Protein AF-M2Y3N2-F1 (afdb_monomer)

pLDDT: mean 80.36, std 17.69, range [36.0, 97.25]

Nearest PDB structures (foldseek):
  6n7x-assembly1_Q  TM=4.334E-01  e=1.324E+00  Saccharomyces cerevisiae S288C
  6mjp-assembly1_G  TM=3.591E-01  e=9.523E-01  Vibrio cholerae
  8h1r-assembly1_A  TM=5.572E-01  e=5.825E+00  Pseudomonas aeruginosa PAO1
  9fmd-assembly1_d  TM=4.903E-01  e=2.854E+00  Homo sapiens
  5zwn-assembly1_d  TM=2.075E-01  e=6.139E-01  Saccharomyces cerevisiae S288C

Mean predicted aligned error: 8.4 Å

Secondary structure (DSSP, 8-state):
-BPPPHHHHHTT--TTPEEEEE-SS---EEEEEEEEEEETTTEEEEEEEEEEETTS-EEEES-EEEETT--SPPEE-SSSSEEEEEEB----TT-TT--TT-

Structure (mmCIF, N/CA/C/O backbone):
data_AF-M2Y3N2-F1
#
_entry.id   AF-M2Y3N2-F1
#
loop_
_atom_site.group_PDB
_atom_site.id
_atom_site.type_symbol
_atom_site.label_atom_id
_atom_site.label_alt_id
_atom_site.label_comp_id
_atom_site.label_asym_id
_atom_site.label_entity_id
_atom_site.label_seq_id
_atom_site.pdbx_PDB_ins_code
_atom_site.Cartn_x
_atom_site.Cartn_y
_atom_site.Cartn_z
_atom_site.occupancy
_atom_site.B_iso_or_equiv
_atom_site.auth_seq_id
_atom_site.auth_comp_id
_atom_site.auth_asym_id
_atom_site.auth_atom_id
_atom_site.pdbx_PDB_model_num
ATOM 1 N N . MET A 1 1 ? 8.159 -5.213 7.526 1.00 56.81 1 MET A N 1
ATOM 2 C CA . MET A 1 1 ? 8.940 -5.200 6.271 1.00 56.81 1 MET A CA 1
ATOM 3 C C . MET A 1 1 ? 8.861 -6.596 5.670 1.00 56.81 1 MET A C 1
ATOM 5 O O . MET A 1 1 ? 8.898 -7.540 6.450 1.00 56.81 1 MET A O 1
ATOM 9 N N . TRP A 1 2 ? 8.630 -6.736 4.362 1.00 62.09 2 TRP A N 1
ATOM 10 C CA . TRP A 1 2 ? 8.398 -8.036 3.714 1.00 62.09 2 TRP A CA 1
ATOM 11 C C . TRP A 1 2 ? 9.605 -8.440 2.856 1.00 62.09 2 TRP A C 1
ATOM 13 O O . TRP A 1 2 ? 10.153 -7.602 2.151 1.00 62.09 2 TRP A O 1
ATOM 23 N N . GLU A 1 3 ? 10.031 -9.698 2.934 1.00 64.62 3 GLU A N 1
ATOM 24 C CA . GLU A 1 3 ? 11.189 -10.222 2.205 1.00 64.62 3 GLU A CA 1
ATOM 25 C C . GLU A 1 3 ? 10.769 -10.902 0.896 1.00 64.62 3 GLU A C 1
ATOM 27 O O . GLU A 1 3 ? 9.835 -11.707 0.873 1.00 64.62 3 GLU A O 1
ATOM 32 N N . VAL A 1 4 ? 11.449 -10.559 -0.200 1.00 61.34 4 VAL A N 1
ATOM 33 C CA . VAL A 1 4 ? 11.145 -11.091 -1.534 1.00 61.34 4 VAL A CA 1
ATOM 34 C C . VAL A 1 4 ? 11.659 -12.525 -1.640 1.00 61.34 4 VAL A C 1
ATOM 36 O O . VAL A 1 4 ? 12.851 -12.763 -1.482 1.00 61.34 4 VAL A O 1
ATOM 39 N N . THR A 1 5 ? 10.780 -13.483 -1.938 1.00 71.94 5 THR A N 1
ATOM 40 C CA . THR A 1 5 ? 11.189 -14.883 -2.162 1.00 71.94 5 THR A CA 1
ATOM 41 C C . THR A 1 5 ? 11.714 -15.105 -3.586 1.00 71.94 5 THR A C 1
ATOM 43 O O . THR A 1 5 ? 11.371 -14.356 -4.503 1.00 71.94 5 THR A O 1
ATOM 46 N N . GLU A 1 6 ? 12.466 -16.187 -3.824 1.00 71.69 6 GLU A N 1
ATOM 47 C CA . GLU A 1 6 ? 12.936 -16.562 -5.172 1.00 71.69 6 GLU A CA 1
ATOM 48 C C . GLU A 1 6 ? 11.798 -16.707 -6.190 1.00 71.69 6 GLU A C 1
ATOM 50 O O . GLU A 1 6 ? 11.900 -16.260 -7.332 1.00 71.69 6 GLU A O 1
ATOM 55 N N . ARG A 1 7 ? 10.659 -17.267 -5.764 1.00 71.31 7 ARG A N 1
ATOM 56 C CA . ARG A 1 7 ? 9.464 -17.387 -6.610 1.00 71.31 7 ARG A CA 1
ATOM 57 C C . ARG A 1 7 ? 8.941 -16.021 -7.053 1.00 71.31 7 ARG A C 1
ATOM 59 O O . ARG A 1 7 ? 8.432 -15.889 -8.161 1.00 71.31 7 ARG A O 1
ATOM 66 N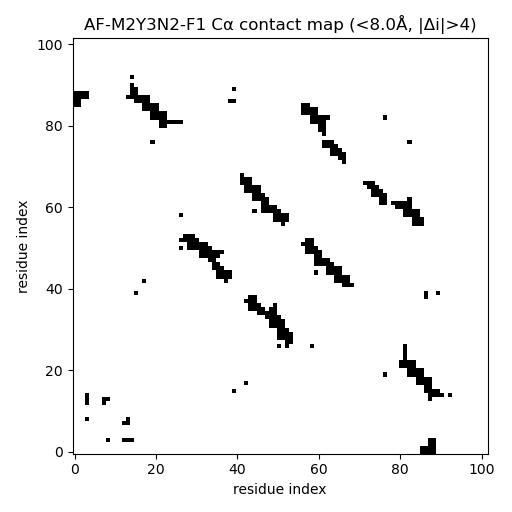 N . GLN A 1 8 ? 9.046 -15.016 -6.189 1.00 64.81 8 GLN A N 1
ATOM 67 C CA . GLN A 1 8 ? 8.606 -13.654 -6.479 1.00 64.81 8 GLN A CA 1
ATOM 68 C C . GLN A 1 8 ? 9.616 -12.920 -7.367 1.00 64.81 8 GLN A C 1
ATOM 70 O O . GLN A 1 8 ? 9.203 -12.244 -8.308 1.00 64.81 8 GLN A O 1
ATOM 75 N N . LEU A 1 9 ? 10.918 -13.160 -7.175 1.00 66.25 9 LEU A N 1
ATOM 76 C CA . LEU A 1 9 ? 11.958 -12.713 -8.109 1.00 66.25 9 LEU A CA 1
ATOM 77 C C . LEU A 1 9 ? 11.750 -13.280 -9.522 1.00 66.25 9 LEU A C 1
ATOM 79 O O . LEU A 1 9 ? 11.939 -12.554 -10.501 1.00 66.25 9 LEU A O 1
ATOM 83 N N . ALA A 1 10 ? 11.348 -14.550 -9.634 1.00 65.31 10 ALA A N 1
ATOM 84 C CA . ALA A 1 10 ? 11.123 -15.229 -10.911 1.00 65.31 10 ALA A CA 1
ATOM 85 C C . ALA A 1 10 ? 9.946 -14.648 -11.717 1.00 65.31 10 ALA A C 1
ATOM 87 O O . ALA A 1 10 ? 9.958 -14.717 -12.943 1.00 65.31 10 ALA A O 1
ATOM 88 N N . ILE A 1 11 ? 8.960 -14.038 -11.050 1.00 71.56 11 ILE A N 1
ATOM 89 C CA . ILE A 1 11 ? 7.838 -13.334 -11.701 1.00 71.56 11 ILE A CA 1
ATOM 90 C C . ILE A 1 11 ? 8.062 -11.818 -11.804 1.00 71.56 11 ILE A C 1
ATOM 92 O O . ILE A 1 11 ? 7.145 -11.084 -12.156 1.00 71.56 11 ILE A O 1
ATOM 96 N N . GLY A 1 12 ? 9.278 -11.350 -11.506 1.00 65.06 12 GLY A N 1
ATOM 97 C CA . GLY A 1 12 ? 9.691 -9.964 -11.715 1.00 65.06 12 GLY A CA 1
ATOM 98 C C . GLY A 1 12 ? 9.527 -9.023 -10.522 1.00 65.06 12 GLY A C 1
ATOM 99 O O . GLY A 1 12 ? 9.852 -7.854 -10.683 1.00 65.06 12 GLY A O 1
ATOM 100 N N . ILE A 1 13 ? 9.102 -9.497 -9.343 1.00 68.19 13 ILE A N 1
ATOM 101 C CA . ILE A 1 13 ? 9.042 -8.663 -8.128 1.00 68.19 13 ILE A CA 1
ATOM 102 C C . ILE A 1 13 ? 10.465 -8.428 -7.605 1.00 68.19 13 ILE A C 1
ATOM 104 O O . ILE A 1 13 ? 11.257 -9.368 -7.511 1.00 68.19 13 ILE A O 1
ATOM 108 N N . ARG A 1 14 ? 10.805 -7.186 -7.262 1.00 71.19 14 ARG A N 1
ATOM 109 C CA . ARG A 1 14 ? 12.131 -6.727 -6.822 1.00 71.19 14 ARG A CA 1
ATOM 110 C C . ARG A 1 14 ? 12.084 -6.060 -5.441 1.00 71.19 14 ARG A C 1
ATOM 112 O O . ARG A 1 14 ? 11.025 -5.797 -4.878 1.00 71.19 14 ARG A O 1
ATOM 119 N N . GLN A 1 15 ? 13.262 -5.821 -4.860 1.00 67.38 15 GLN A N 1
ATOM 120 C CA . GLN A 1 15 ? 13.395 -4.991 -3.657 1.00 67.38 15 GLN A CA 1
ATOM 121 C C . GLN A 1 15 ? 12.967 -3.551 -3.959 1.00 67.38 15 GLN A C 1
ATOM 123 O O . GLN A 1 15 ? 13.231 -3.047 -5.047 1.00 67.38 15 GLN A O 1
ATOM 128 N N . GLY A 1 16 ? 12.316 -2.900 -2.994 1.00 66.94 16 GLY A N 1
ATOM 129 C CA . GLY A 1 16 ? 11.731 -1.570 -3.185 1.00 66.94 16 GLY A CA 1
ATOM 130 C C . GLY A 1 16 ? 10.366 -1.570 -3.883 1.00 66.94 16 GLY A C 1
ATOM 131 O O . GLY A 1 16 ? 9.685 -0.545 -3.841 1.00 66.94 16 GLY A O 1
ATOM 132 N N . ASP A 1 17 ? 9.917 -2.702 -4.442 1.00 74.56 17 ASP A N 1
ATOM 133 C CA . ASP A 1 17 ? 8.572 -2.811 -5.006 1.00 74.56 17 ASP A CA 1
ATOM 134 C C . ASP A 1 17 ? 7.504 -2.609 -3.928 1.00 74.56 17 ASP A C 1
ATOM 136 O O . ASP A 1 17 ? 7.617 -3.065 -2.780 1.00 74.56 17 ASP A O 1
ATOM 140 N N . VAL A 1 18 ? 6.417 -1.956 -4.330 1.00 81.38 18 VAL A N 1
ATOM 141 C CA . VAL A 1 18 ? 5.229 -1.772 -3.502 1.00 81.38 18 VAL A CA 1
ATOM 142 C C . VAL A 1 18 ? 4.153 -2.745 -3.956 1.00 81.38 18 VAL A C 1
ATOM 144 O O . VAL A 1 18 ? 3.693 -2.701 -5.094 1.00 81.38 18 VAL A O 1
ATOM 147 N N . LEU A 1 19 ? 3.711 -3.597 -3.037 1.00 85.69 19 LEU A N 1
ATOM 148 C CA . LEU A 1 19 ? 2.574 -4.481 -3.245 1.00 85.69 19 LEU A CA 1
ATOM 149 C C . LEU A 1 19 ? 1.315 -3.886 -2.615 1.00 85.69 19 LEU A C 1
ATOM 151 O O . LEU A 1 19 ? 1.314 -3.495 -1.442 1.00 85.69 19 LEU A O 1
ATOM 155 N N . LEU A 1 20 ? 0.229 -3.894 -3.386 1.00 90.12 20 LEU A N 1
ATOM 156 C CA . LEU A 1 20 ? -1.130 -3.712 -2.890 1.00 90.12 20 LEU A CA 1
ATOM 157 C C . LEU A 1 20 ? -1.737 -5.094 -2.676 1.00 90.12 20 LEU A C 1
ATOM 159 O O . LEU A 1 20 ? -1.851 -5.874 -3.619 1.00 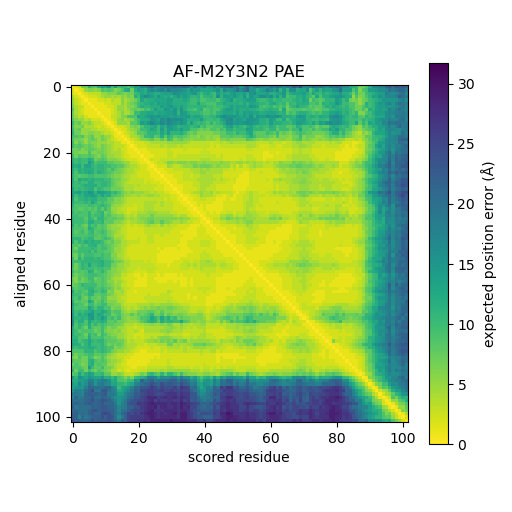90.12 20 LEU A O 1
ATOM 163 N N . VAL A 1 21 ? -2.095 -5.417 -1.435 1.00 90.88 21 VAL A N 1
ATOM 164 C CA . VAL A 1 21 ? -2.679 -6.720 -1.107 1.00 90.88 21 VAL A CA 1
ATOM 165 C C . VAL A 1 21 ? -4.130 -6.533 -0.671 1.00 90.88 21 VAL A C 1
ATOM 167 O O . VAL A 1 21 ? -4.340 -5.860 0.339 1.00 90.88 21 VAL A O 1
ATOM 170 N N . PRO A 1 22 ? -5.109 -7.131 -1.379 1.00 93.12 22 PRO A N 1
ATOM 171 C CA . PRO A 1 22 ? -6.509 -7.161 -0.963 1.00 93.12 22 PRO A CA 1
ATOM 172 C C . PRO A 1 22 ? -6.671 -7.700 0.454 1.00 93.12 22 PRO A C 1
ATOM 174 O O . PRO A 1 22 ? -6.171 -8.783 0.770 1.00 93.12 22 PRO A O 1
ATOM 177 N N . GLU A 1 23 ? -7.426 -7.002 1.294 1.00 93.88 23 GLU A N 1
ATOM 178 C CA . GLU A 1 23 ? -7.773 -7.469 2.633 1.00 93.88 23 GLU A CA 1
ATOM 179 C C . GLU A 1 23 ? -9.289 -7.669 2.740 1.00 93.88 23 GLU A C 1
ATOM 181 O O . GLU A 1 23 ? -10.086 -6.815 2.364 1.00 93.88 23 GLU A O 1
ATOM 186 N N . ARG A 1 24 ? -9.715 -8.815 3.284 1.00 90.06 24 ARG A N 1
ATOM 187 C CA . ARG A 1 24 ? -11.145 -9.180 3.371 1.00 90.06 24 ARG A CA 1
ATOM 188 C C . ARG A 1 24 ? -11.887 -8.538 4.552 1.00 90.06 24 ARG A C 1
ATOM 190 O O . ARG A 1 24 ? -13.082 -8.760 4.711 1.00 90.06 24 ARG A O 1
ATOM 197 N N . GLY A 1 25 ? -11.185 -7.813 5.420 1.00 91.25 25 GLY A N 1
ATOM 198 C CA . GLY A 1 25 ? -11.716 -7.288 6.679 1.00 91.25 25 GLY A CA 1
ATOM 199 C C . GLY A 1 25 ? -11.514 -5.787 6.836 1.00 91.25 25 GLY A C 1
ATOM 200 O O . GLY A 1 25 ? -10.953 -5.122 5.970 1.00 91.25 25 GLY A O 1
ATOM 201 N N . GLN A 1 26 ? -11.960 -5.251 7.973 1.00 94.69 26 GLN A N 1
ATOM 202 C CA . GLN A 1 26 ? -11.658 -3.871 8.344 1.00 94.69 26 GLN A CA 1
ATOM 203 C C . GLN A 1 26 ? -10.316 -3.771 9.085 1.00 94.69 26 GLN A C 1
ATOM 205 O O . GLN A 1 26 ? -9.984 -4.666 9.873 1.00 94.69 26 GLN A O 1
AT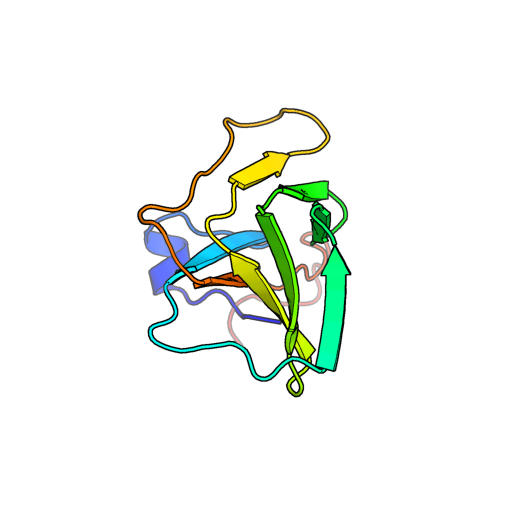OM 210 N N . PRO A 1 27 ? -9.554 -2.681 8.880 1.00 94.06 27 PRO A N 1
ATOM 211 C CA . PRO A 1 27 ? -8.330 -2.441 9.626 1.00 94.06 27 PRO A CA 1
ATOM 212 C C . PRO A 1 27 ? -8.643 -2.238 11.108 1.00 94.06 27 PRO A C 1
ATOM 214 O O . PRO A 1 27 ? -9.540 -1.482 11.481 1.00 94.06 27 PRO A O 1
ATOM 217 N N . LYS A 1 28 ? -7.839 -2.849 11.978 1.00 95.50 28 LYS A N 1
ATOM 218 C CA . LYS A 1 28 ? -7.793 -2.472 13.395 1.00 95.50 28 LYS A CA 1
ATOM 219 C C . LYS A 1 28 ? -6.968 -1.194 13.516 1.00 95.50 28 LYS A C 1
ATOM 221 O O . LYS A 1 28 ? -5.745 -1.268 13.612 1.00 95.50 28 LYS A O 1
ATOM 226 N N . VAL A 1 29 ? -7.627 -0.042 13.419 1.00 95.31 29 VAL A N 1
ATOM 227 C CA . VAL A 1 29 ? -6.979 1.274 13.301 1.00 95.31 29 VAL A CA 1
ATOM 228 C C . VAL A 1 29 ? -6.284 1.669 14.604 1.00 95.31 29 VAL A C 1
ATOM 230 O O . VAL A 1 29 ? -6.917 1.735 15.653 1.00 95.31 29 VAL A O 1
ATOM 233 N N . ALA A 1 30 ? -4.988 1.970 14.519 1.00 94.19 30 ALA A N 1
ATOM 234 C CA . ALA A 1 30 ? -4.239 2.648 15.576 1.00 94.19 30 ALA A CA 1
ATOM 235 C C . ALA A 1 30 ? -4.139 4.154 15.322 1.00 94.19 30 ALA A C 1
ATOM 237 O O . ALA A 1 30 ? -4.199 4.949 16.256 1.00 94.19 30 ALA A O 1
ATOM 238 N N . LYS A 1 31 ? -3.975 4.550 14.054 1.00 95.00 3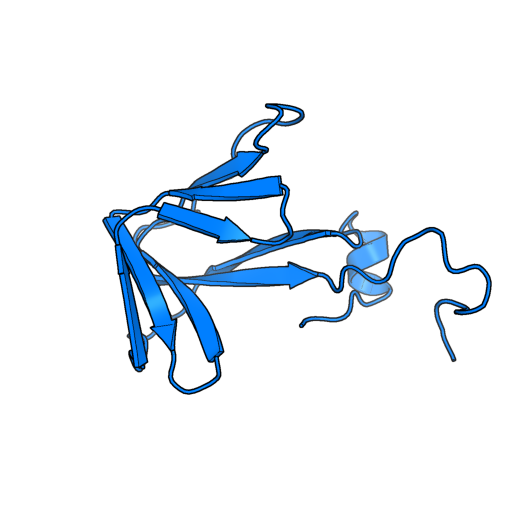1 LYS A N 1
ATOM 239 C CA . LYS A 1 31 ? -3.823 5.950 13.654 1.00 95.00 31 LYS A CA 1
ATOM 240 C C . LYS A 1 31 ? -4.408 6.194 12.266 1.00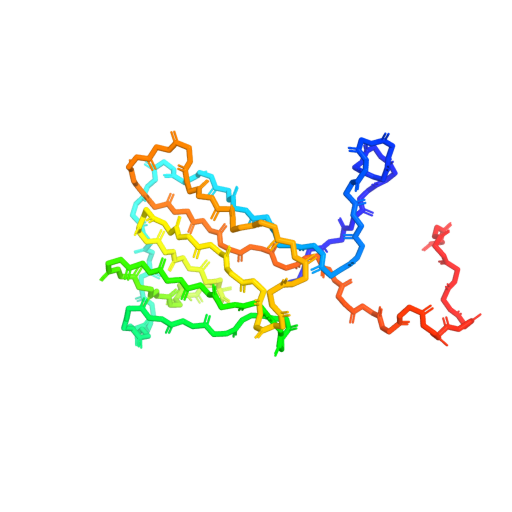 95.00 31 LYS A C 1
ATOM 242 O O . LYS A 1 31 ? -4.113 5.454 11.333 1.00 95.00 31 LYS A O 1
ATOM 247 N N . GLU A 1 32 ? -5.164 7.275 12.122 1.00 95.88 32 GLU A N 1
ATOM 248 C CA . GLU A 1 32 ? -5.556 7.830 10.821 1.00 95.88 32 GLU A CA 1
ATOM 249 C C . GLU A 1 32 ? -4.412 8.684 10.252 1.00 95.88 32 GLU A C 1
ATOM 251 O O . GLU A 1 32 ? -3.831 9.508 10.964 1.00 95.88 32 GLU A O 1
ATOM 256 N N . ILE A 1 33 ? -4.066 8.470 8.980 1.00 93.31 33 ILE A N 1
ATOM 257 C CA . ILE A 1 33 ? -3.053 9.257 8.258 1.00 93.31 33 ILE A CA 1
ATOM 258 C C . ILE A 1 33 ? -3.718 10.350 7.408 1.00 93.31 33 ILE A C 1
ATOM 260 O O . ILE A 1 33 ? -3.161 11.436 7.276 1.00 93.31 33 ILE A O 1
ATOM 264 N N . GLY A 1 34 ? 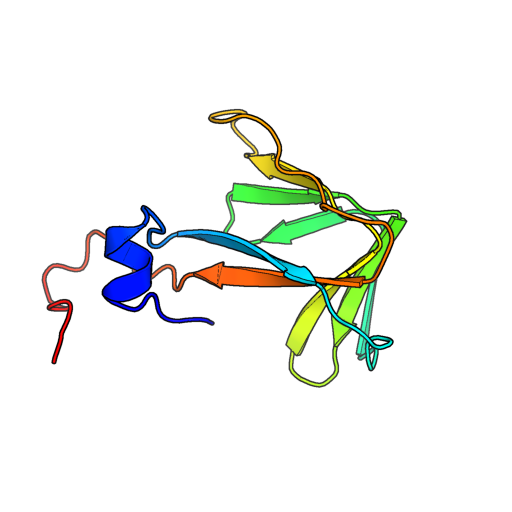-4.912 10.088 6.871 1.00 93.56 34 GLY A N 1
ATOM 265 C CA . GLY A 1 34 ? -5.623 10.991 5.964 1.00 93.56 34 GLY A CA 1
ATOM 266 C C . GLY A 1 34 ? -5.816 10.353 4.592 1.00 93.56 34 GLY A C 1
ATOM 267 O O . GLY A 1 34 ? -6.116 9.166 4.506 1.00 93.56 34 GLY A O 1
ATOM 268 N N . THR A 1 35 ? -5.659 11.128 3.521 1.00 96.38 35 THR A N 1
ATOM 269 C CA . THR A 1 35 ? -5.894 10.670 2.138 1.00 96.38 35 THR A CA 1
ATOM 270 C C . THR A 1 35 ? -4.617 10.297 1.389 1.00 96.38 35 THR A C 1
ATOM 272 O O . THR A 1 35 ? -4.680 9.709 0.311 1.00 96.38 35 THR A O 1
ATOM 275 N N . GLU A 1 36 ? -3.446 10.626 1.937 1.00 94.06 36 GLU A N 1
ATOM 276 C CA . GLU A 1 36 ? -2.163 10.391 1.279 1.00 94.06 36 GLU A CA 1
ATOM 277 C C . GLU A 1 36 ? -1.076 9.950 2.259 1.00 94.06 36 GLU A C 1
ATOM 279 O O . 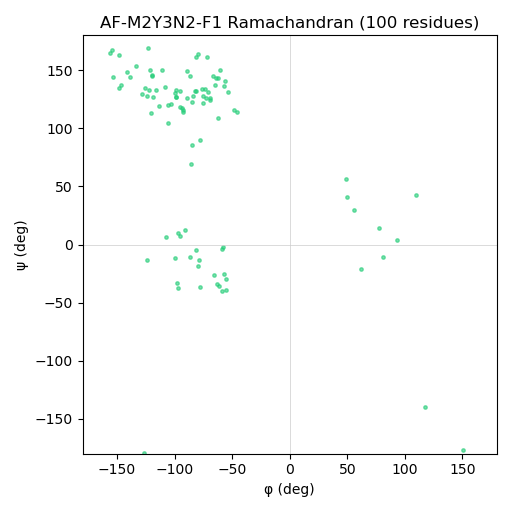GLU A 1 36 ? -1.063 10.357 3.421 1.00 94.06 36 GLU A O 1
ATOM 284 N N . HIS A 1 37 ? -0.138 9.128 1.787 1.00 92.31 37 HIS A N 1
ATOM 285 C CA . HIS A 1 37 ? 1.024 8.704 2.566 1.00 92.31 37 HIS A CA 1
ATOM 286 C C . HIS A 1 37 ? 2.202 8.333 1.665 1.00 92.31 37 HIS A C 1
ATOM 288 O O . HIS A 1 37 ? 2.002 7.746 0.608 1.00 92.31 37 HIS A O 1
ATOM 294 N N . ILE A 1 38 ? 3.433 8.630 2.086 1.00 89.62 38 ILE A N 1
ATOM 295 C CA . ILE A 1 38 ? 4.642 8.235 1.352 1.00 89.62 38 ILE 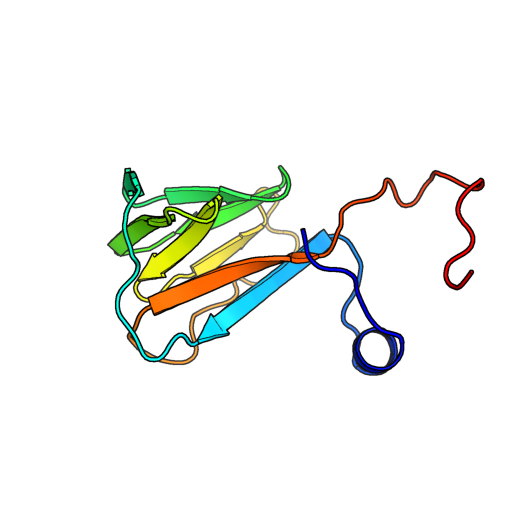A CA 1
ATOM 296 C C . ILE A 1 38 ? 5.219 6.970 1.986 1.00 89.62 38 ILE A C 1
ATOM 298 O O . ILE A 1 38 ? 5.485 6.943 3.186 1.00 89.62 38 ILE A O 1
ATOM 302 N N . VAL A 1 39 ? 5.448 5.943 1.171 1.00 85.31 39 VAL A N 1
ATOM 303 C CA . VAL A 1 39 ? 6.077 4.676 1.557 1.00 85.31 39 VAL A CA 1
ATOM 304 C C . VAL A 1 39 ? 7.359 4.454 0.751 1.00 85.31 39 VAL A C 1
ATOM 306 O O . VAL A 1 39 ? 7.458 4.882 -0.398 1.00 85.31 39 VAL A O 1
ATOM 309 N N . GLY A 1 40 ? 8.369 3.827 1.363 1.00 77.31 40 GLY A N 1
ATOM 310 C CA . GLY A 1 40 ? 9.658 3.564 0.698 1.00 77.31 40 GLY A CA 1
ATOM 311 C C . GLY A 1 40 ? 10.341 4.825 0.151 1.00 77.31 40 GLY A C 1
ATOM 312 O O . GLY A 1 40 ? 10.968 4.769 -0.894 1.00 77.31 40 GLY A O 1
ATOM 313 N N . GLN A 1 41 ? 10.121 5.982 0.794 1.00 82.25 41 GLN A N 1
ATOM 314 C CA . GLN A 1 41 ? 10.641 7.318 0.440 1.00 82.25 41 GLN A CA 1
ATOM 315 C C . GLN A 1 41 ? 10.224 7.899 -0.927 1.00 82.25 41 GLN A C 1
ATOM 317 O O . GLN A 1 41 ? 10.265 9.116 -1.095 1.00 82.25 41 GLN A O 1
ATOM 322 N N . SER A 1 42 ? 9.799 7.077 -1.886 1.00 83.25 42 SER A N 1
ATOM 323 C CA . SER A 1 42 ? 9.547 7.484 -3.270 1.00 83.25 42 SER A CA 1
ATOM 324 C C . SER A 1 42 ? 8.137 7.182 -3.775 1.00 83.25 42 SER A C 1
ATOM 326 O O . SER A 1 42 ? 7.758 7.743 -4.806 1.00 83.25 42 SER A O 1
ATOM 328 N N . HIS A 1 43 ? 7.350 6.360 -3.077 1.00 87.94 43 HIS A N 1
ATOM 329 C CA . HIS A 1 43 ? 6.022 5.946 -3.527 1.00 87.94 43 HIS A CA 1
ATOM 330 C C . HIS A 1 43 ? 4.926 6.649 -2.731 1.00 87.94 43 HIS A C 1
ATOM 332 O O . HIS A 1 43 ? 4.823 6.500 -1.516 1.00 87.94 43 HIS A O 1
ATOM 338 N N . GLN A 1 44 ? 4.083 7.405 -3.423 1.00 92.12 44 GLN A N 1
ATOM 339 C CA . GLN A 1 44 ? 2.939 8.093 -2.844 1.00 92.12 44 GLN A CA 1
ATOM 340 C C . GLN A 1 44 ? 1.689 7.220 -2.976 1.00 92.12 44 GLN A C 1
ATOM 342 O O . GLN A 1 44 ? 1.229 6.926 -4.078 1.00 92.12 44 GLN A O 1
ATOM 347 N N . ILE A 1 45 ? 1.125 6.838 -1.837 1.00 94.69 45 ILE A N 1
ATOM 348 C CA . ILE A 1 45 ? -0.193 6.224 -1.719 1.00 94.69 45 ILE A CA 1
ATOM 349 C C . ILE A 1 45 ? -1.227 7.341 -1.694 1.00 94.69 45 ILE A C 1
ATOM 351 O O . ILE A 1 45 ? -1.116 8.253 -0.875 1.00 94.69 45 ILE A O 1
ATOM 355 N N . ARG A 1 46 ? -2.238 7.255 -2.557 1.00 95.31 46 ARG A N 1
ATOM 356 C CA . ARG A 1 46 ? -3.411 8.137 -2.557 1.00 95.31 46 ARG A CA 1
ATOM 357 C C . ARG A 1 46 ? -4.670 7.297 -2.446 1.00 95.31 46 ARG A C 1
ATOM 359 O O . ARG A 1 46 ? -4.844 6.357 -3.219 1.00 95.31 46 ARG A O 1
ATOM 366 N N . ALA A 1 47 ? -5.532 7.621 -1.495 1.00 96.56 47 ALA A N 1
ATOM 367 C CA . ALA A 1 47 ? -6.737 6.857 -1.202 1.00 96.56 47 ALA A CA 1
ATOM 368 C C . ALA A 1 47 ? -7.792 7.738 -0.525 1.00 96.56 47 ALA A C 1
ATOM 370 O O . ALA A 1 47 ? -7.478 8.798 0.014 1.00 96.56 47 ALA A O 1
ATOM 371 N N . ALA A 1 48 ? -9.040 7.269 -0.475 1.00 95.31 48 ALA A N 1
ATOM 372 C CA . ALA A 1 48 ? -10.076 7.950 0.305 1.00 95.31 48 ALA A CA 1
ATOM 373 C C . ALA A 1 48 ? -9.737 7.965 1.806 1.00 95.31 48 ALA A C 1
ATOM 375 O O . ALA A 1 48 ? -10.062 8.916 2.515 1.00 95.31 48 ALA A O 1
ATOM 376 N N . ARG A 1 49 ? -9.081 6.900 2.287 1.00 96.69 49 ARG A N 1
ATOM 377 C CA . ARG A 1 49 ? -8.597 6.762 3.664 1.00 96.69 49 ARG A CA 1
ATOM 378 C C . ARG A 1 49 ? -7.301 5.969 3.691 1.00 96.69 49 ARG A C 1
ATOM 380 O O . ARG A 1 49 ? -7.207 4.930 3.040 1.00 96.69 49 ARG A O 1
ATOM 387 N N . VAL A 1 50 ? -6.349 6.428 4.490 1.00 96.88 50 VAL A N 1
ATOM 388 C CA . VAL A 1 50 ? -5.085 5.761 4.793 1.00 96.88 50 VAL A CA 1
ATOM 389 C C . VAL A 1 50 ? -4.927 5.694 6.306 1.00 96.88 50 VAL A C 1
ATOM 391 O O . VAL A 1 50 ? -5.057 6.704 6.999 1.00 96.88 50 VAL A O 1
ATOM 394 N N . VAL A 1 51 ? -4.630 4.504 6.822 1.00 96.19 51 VAL A N 1
ATOM 395 C CA . VAL A 1 51 ? -4.509 4.230 8.256 1.00 96.19 51 VAL A CA 1
ATOM 396 C C . VAL A 1 51 ? -3.256 3.421 8.559 1.00 96.19 51 VAL A C 1
ATOM 398 O O . VAL A 1 51 ? -2.785 2.640 7.733 1.00 96.19 51 VAL A O 1
ATOM 401 N N . VAL A 1 52 ? -2.750 3.568 9.780 1.00 94.00 52 VAL A N 1
ATOM 402 C CA . VAL A 1 52 ? -1.823 2.617 10.394 1.00 94.00 52 VAL A CA 1
ATOM 403 C C . VAL A 1 52 ? -2.619 1.714 11.325 1.00 94.00 52 VAL A C 1
ATOM 405 O O . VAL A 1 52 ? -3.365 2.192 12.187 1.00 94.00 52 VAL A O 1
ATOM 408 N N . THR A 1 53 ? -2.478 0.408 11.151 1.00 93.50 53 THR A N 1
ATOM 409 C CA . THR A 1 53 ? -3.099 -0.600 12.008 1.00 93.50 53 THR A CA 1
ATOM 410 C C . THR A 1 53 ? -2.320 -0.796 13.310 1.00 93.50 53 THR A C 1
ATOM 412 O O . THR A 1 53 ? -1.160 -0.404 13.424 1.00 93.50 53 THR A O 1
ATOM 415 N N . ILE A 1 54 ? -2.940 -1.431 14.309 1.00 90.12 54 ILE A N 1
ATOM 416 C CA . ILE A 1 54 ? -2.303 -1.741 15.607 1.00 90.12 54 ILE A CA 1
ATOM 417 C C . ILE A 1 54 ? -1.022 -2.578 15.498 1.00 90.12 54 ILE A C 1
ATOM 419 O O . ILE A 1 54 ? -0.169 -2.494 16.372 1.00 90.12 54 ILE A O 1
ATOM 423 N N . ASP A 1 55 ? -0.869 -3.363 14.432 1.00 88.88 55 ASP A N 1
ATOM 424 C CA . ASP A 1 55 ? 0.336 -4.143 14.132 1.00 88.88 55 ASP A CA 1
ATOM 425 C C . ASP A 1 55 ? 1.349 -3.370 13.265 1.00 88.88 55 ASP A C 1
ATOM 427 O O . ASP A 1 55 ? 2.294 -3.953 12.735 1.00 88.88 55 ASP A O 1
ATOM 431 N N . GLY A 1 56 ? 1.161 -2.055 13.111 1.00 87.06 56 GLY A N 1
ATOM 432 C CA . GLY A 1 56 ? 2.096 -1.154 12.438 1.00 87.06 56 GLY A CA 1
ATOM 433 C C . GLY A 1 56 ? 2.068 -1.221 10.910 1.00 87.06 56 GLY A C 1
ATOM 434 O O . GLY A 1 56 ? 2.993 -0.725 10.268 1.00 87.06 56 GLY A O 1
ATOM 435 N N . ARG A 1 57 ? 1.044 -1.832 10.300 1.00 90.69 57 ARG A N 1
ATOM 436 C CA . ARG A 1 57 ? 0.909 -1.901 8.836 1.00 90.69 57 ARG A CA 1
ATOM 437 C C . ARG A 1 57 ? 0.151 -0.695 8.305 1.00 90.69 57 ARG A C 1
ATOM 439 O O . ARG A 1 57 ? -0.744 -0.172 8.960 1.00 90.69 57 ARG A O 1
ATOM 446 N N . VAL A 1 58 ? 0.470 -0.293 7.079 1.00 93.62 58 VAL A N 1
ATOM 447 C CA . VAL A 1 58 ? -0.290 0.734 6.363 1.00 93.62 58 VAL A CA 1
ATOM 448 C C . VAL A 1 58 ? -1.408 0.059 5.582 1.00 93.62 58 VAL A C 1
ATOM 450 O O . VAL A 1 58 ? -1.161 -0.872 4.814 1.00 93.62 58 VAL A O 1
ATOM 453 N N . TRP A 1 59 ? -2.638 0.512 5.795 1.00 96.44 59 TRP A N 1
ATOM 454 C CA . TRP A 1 59 ? -3.813 0.101 5.034 1.00 96.44 59 TRP A CA 1
ATOM 455 C C . TRP A 1 59 ? -4.420 1.316 4.347 1.00 96.44 59 TRP A C 1
ATOM 457 O O . TRP A 1 59 ? -4.415 2.416 4.898 1.00 96.44 59 TRP A O 1
ATOM 467 N N . ALA A 1 60 ? -4.960 1.116 3.152 1.00 97.25 60 ALA A N 1
ATOM 468 C CA . ALA A 1 60 ? -5.594 2.166 2.375 1.00 97.25 60 ALA A CA 1
ATOM 469 C C . ALA A 1 60 ? -6.877 1.659 1.708 1.00 97.25 60 ALA A C 1
ATOM 471 O O . ALA A 1 60 ? -6.954 0.497 1.309 1.00 97.25 60 ALA A O 1
ATOM 472 N N . PHE A 1 61 ? -7.893 2.517 1.617 1.00 96.88 61 PHE A N 1
ATOM 473 C CA . PHE A 1 61 ? -9.180 2.182 1.008 1.00 96.88 61 PHE A CA 1
ATOM 474 C C . PHE A 1 61 ? -9.187 2.563 -0.475 1.00 96.88 61 PHE A C 1
ATOM 476 O O . PHE A 1 61 ? -9.119 3.749 -0.804 1.00 96.88 61 PHE A O 1
ATOM 483 N N . SER A 1 62 ? -9.262 1.555 -1.344 1.00 95.88 62 SER A N 1
ATOM 484 C CA . SER A 1 62 ? -9.211 1.660 -2.808 1.00 95.88 62 SER A CA 1
ATOM 485 C C . SER A 1 62 ? -8.039 2.527 -3.302 1.00 95.88 62 SER A C 1
ATOM 487 O O . SER A 1 62 ? -8.260 3.548 -3.956 1.00 95.88 62 SER A O 1
ATOM 489 N N . PRO A 1 63 ? -6.785 2.197 -2.925 1.00 96.25 63 PRO A N 1
ATOM 490 C CA . PRO A 1 63 ? -5.642 3.063 -3.185 1.00 96.25 63 PRO A CA 1
ATOM 491 C C . PRO A 1 63 ? -5.216 3.117 -4.651 1.00 96.25 63 PRO A C 1
ATOM 493 O O . PRO A 1 63 ? -5.443 2.204 -5.442 1.00 96.25 63 PRO A O 1
ATOM 496 N N . SER A 1 64 ? -4.461 4.169 -4.954 1.00 94.25 64 SER A N 1
ATOM 497 C CA . SER A 1 64 ? -3.524 4.227 -6.071 1.00 94.25 64 SER A CA 1
ATOM 498 C C . SER A 1 64 ? -2.110 4.517 -5.562 1.00 94.25 64 SER A C 1
ATOM 500 O O . SER A 1 64 ? -1.934 5.169 -4.528 1.00 94.25 64 SER A O 1
ATOM 502 N N . VAL A 1 65 ? -1.104 4.025 -6.279 1.00 92.06 65 VAL A N 1
ATOM 503 C CA . VAL A 1 65 ? 0.319 4.192 -5.972 1.00 92.06 65 VAL A CA 1
ATOM 504 C C . VAL A 1 65 ? 0.987 4.928 -7.115 1.00 92.06 65 VAL A C 1
ATOM 506 O O . VAL A 1 65 ? 0.907 4.506 -8.266 1.00 92.06 65 VAL A O 1
ATOM 509 N N . TRP A 1 66 ? 1.673 6.012 -6.779 1.00 91.06 66 TRP A N 1
ATOM 510 C CA . TRP A 1 66 ? 2.353 6.883 -7.725 1.00 91.06 66 TRP A CA 1
ATOM 511 C C . TRP A 1 66 ? 3.827 6.962 -7.363 1.00 91.06 66 TRP A C 1
ATOM 513 O O . TRP A 1 66 ? 4.172 7.199 -6.205 1.00 91.06 66 TRP A O 1
ATOM 523 N N . HIS A 1 67 ? 4.713 6.816 -8.343 1.00 88.25 67 HIS A N 1
ATOM 524 C CA . HIS A 1 67 ? 6.114 7.137 -8.116 1.00 88.25 67 HIS A CA 1
ATOM 525 C C . HIS A 1 67 ? 6.285 8.658 -8.098 1.00 88.25 67 HIS A C 1
ATOM 527 O O . HIS A 1 67 ? 5.895 9.342 -9.040 1.00 88.25 67 HIS A O 1
ATOM 533 N N . SER A 1 68 ? 6.917 9.197 -7.061 1.00 84.06 68 SER A N 1
ATOM 534 C CA . SER A 1 68 ? 7.166 10.640 -6.881 1.00 84.06 68 SER A CA 1
ATOM 535 C C . SER A 1 68 ? 7.903 11.300 -8.052 1.00 84.06 68 SER A C 1
ATOM 537 O O . SER A 1 68 ? 7.696 12.475 -8.335 1.00 84.06 68 SER A O 1
ATOM 539 N N . LYS A 1 69 ? 8.748 10.537 -8.756 1.00 83.88 69 LYS A N 1
ATOM 540 C CA . LYS A 1 69 ? 9.465 10.978 -9.969 1.00 83.88 69 LYS A CA 1
ATOM 541 C C . LYS A 1 69 ? 8.761 10.609 -11.282 1.00 83.88 69 LYS A C 1
ATOM 543 O O . LYS A 1 69 ? 9.369 10.748 -12.335 1.00 83.88 69 LYS A O 1
ATOM 548 N N . ASN A 1 70 ? 7.540 10.075 -11.215 1.00 79.06 70 ASN A N 1
ATOM 549 C CA . ASN A 1 70 ? 6.757 9.611 -12.363 1.00 79.06 70 ASN A CA 1
ATOM 550 C C . ASN A 1 70 ? 7.544 8.668 -13.301 1.00 79.06 70 ASN A C 1
ATOM 552 O O . ASN A 1 70 ? 7.502 8.806 -14.519 1.00 79.06 70 ASN A O 1
ATOM 556 N N . GLN A 1 71 ? 8.334 7.758 -12.717 1.00 77.94 71 GLN A N 1
ATOM 557 C CA . GLN A 1 71 ? 9.240 6.871 -13.462 1.00 77.94 71 GLN A CA 1
ATOM 558 C C . GLN A 1 71 ? 8.530 5.669 -14.090 1.00 77.94 71 GLN A C 1
ATOM 560 O O . GLN A 1 71 ? 9.074 5.047 -14.997 1.00 77.94 71 GLN A O 1
ATOM 565 N N . HIS A 1 72 ? 7.338 5.341 -13.606 1.00 79.38 72 HIS A N 1
ATOM 566 C CA . HIS A 1 72 ? 6.494 4.275 -14.119 1.00 79.38 72 HIS A CA 1
ATOM 567 C C . HIS A 1 72 ? 5.028 4.657 -13.933 1.00 79.38 72 HIS A C 1
ATOM 569 O O . HIS A 1 72 ? 4.710 5.551 -13.138 1.00 79.38 72 HIS A O 1
ATOM 575 N N . ASP A 1 73 ? 4.154 3.964 -14.661 1.00 82.25 73 ASP A N 1
ATOM 576 C CA . ASP A 1 73 ? 2.719 4.196 -14.588 1.00 82.25 73 ASP A CA 1
ATOM 577 C C . ASP A 1 73 ? 2.181 3.951 -13.167 1.00 82.25 73 ASP A C 1
ATOM 579 O O . ASP A 1 73 ? 2.736 3.135 -12.412 1.00 82.25 73 ASP A O 1
ATOM 583 N N . PRO A 1 74 ? 1.112 4.663 -12.771 1.00 86.00 74 PRO A N 1
ATOM 584 C CA . PRO A 1 74 ? 0.487 4.459 -11.477 1.00 86.00 74 PRO A CA 1
ATOM 585 C C . PRO A 1 74 ? -0.163 3.080 -11.384 1.00 86.00 74 PRO A C 1
ATOM 587 O O . PRO A 1 74 ? -0.751 2.580 -12.343 1.00 86.00 74 PRO A O 1
ATOM 590 N N . ILE A 1 75 ? -0.111 2.496 -10.191 1.00 88.38 75 ILE A N 1
ATOM 591 C CA . ILE A 1 75 ? -0.763 1.221 -9.887 1.00 88.38 75 ILE A CA 1
ATOM 592 C C . ILE A 1 75 ? -2.071 1.524 -9.165 1.00 88.38 75 ILE A C 1
ATOM 594 O O . ILE A 1 75 ? -2.081 2.283 -8.197 1.00 88.38 75 ILE A O 1
ATOM 598 N N . PHE A 1 76 ? -3.168 0.923 -9.608 1.00 90.94 76 PHE A N 1
ATOM 599 C CA . PHE A 1 76 ? -4.487 1.094 -9.004 1.00 90.94 76 PHE A CA 1
ATOM 600 C C . PHE A 1 76 ? -4.928 -0.199 -8.323 1.00 90.94 76 PHE A C 1
ATOM 602 O O . PHE A 1 76 ? -4.551 -1.289 -8.751 1.00 90.94 76 PHE A O 1
ATOM 609 N N . ALA A 1 77 ? -5.726 -0.071 -7.263 1.00 91.19 77 ALA A N 1
ATOM 610 C CA . ALA A 1 77 ? -6.422 -1.202 -6.670 1.00 91.19 77 ALA A CA 1
ATOM 611 C C . ALA A 1 77 ? -7.285 -1.921 -7.719 1.00 91.19 77 ALA A C 1
ATOM 613 O O . ALA A 1 77 ? -7.929 -1.286 -8.555 1.00 91.19 77 ALA A O 1
ATOM 614 N N . ASP A 1 78 ? -7.301 -3.248 -7.656 1.00 88.56 78 ASP A N 1
ATOM 615 C CA . ASP A 1 78 ? -8.052 -4.114 -8.569 1.00 88.56 78 ASP A CA 1
ATOM 616 C C . ASP A 1 78 ? -9.550 -4.190 -8.225 1.00 88.56 78 ASP A C 1
ATOM 618 O O . ASP A 1 78 ? -10.354 -4.636 -9.043 1.00 88.56 78 ASP A O 1
ATOM 622 N N . HIS A 1 79 ? -9.942 -3.729 -7.035 1.00 89.75 79 HIS A N 1
ATOM 623 C CA . HIS A 1 79 ? -11.329 -3.616 -6.598 1.00 89.75 79 HIS A CA 1
ATOM 624 C C . HIS A 1 79 ? -11.500 -2.529 -5.529 1.00 89.75 79 HIS A C 1
ATOM 626 O O . HIS A 1 79 ? -10.537 -2.026 -4.943 1.00 89.75 79 HIS A O 1
ATOM 632 N N . GLU A 1 80 ? -12.755 -2.175 -5.256 1.00 93.69 80 GLU A N 1
ATOM 633 C CA . GLU A 1 80 ? -13.090 -1.297 -4.142 1.00 93.69 80 GLU A CA 1
ATOM 634 C C . GLU A 1 80 ? -12.935 -2.041 -2.810 1.00 93.69 80 GLU A C 1
ATOM 636 O O . GLU A 1 80 ? -13.531 -3.100 -2.608 1.00 93.69 80 GLU A O 1
ATOM 641 N N . GLY A 1 81 ? -12.156 -1.484 -1.882 1.00 95.44 81 GLY A N 1
ATOM 642 C CA . GLY A 1 81 ? -11.963 -2.092 -0.570 1.00 95.44 81 GLY A CA 1
ATOM 643 C C . GLY A 1 81 ? -10.618 -1.788 0.071 1.00 95.44 81 GLY A C 1
ATOM 644 O O . GLY A 1 81 ? -9.787 -1.036 -0.443 1.00 95.44 81 GLY A O 1
ATOM 645 N N . TRP A 1 82 ? -10.393 -2.384 1.239 1.00 97.00 82 TRP A N 1
ATOM 646 C CA . TRP A 1 82 ? -9.146 -2.210 1.971 1.00 97.00 82 TRP A CA 1
ATOM 647 C C . TRP A 1 82 ? -8.012 -3.016 1.351 1.00 97.00 82 TRP A C 1
ATOM 649 O O . TRP A 1 82 ? -8.147 -4.204 1.072 1.00 97.00 82 TRP A O 1
ATOM 659 N N . HIS A 1 83 ? -6.870 -2.357 1.207 1.00 96.62 83 HIS A N 1
ATOM 660 C CA . HIS A 1 83 ? -5.631 -2.969 0.766 1.00 96.62 83 HIS A CA 1
ATOM 661 C C . HIS A 1 83 ? -4.536 -2.680 1.782 1.00 96.62 83 HIS A C 1
ATOM 663 O O . HIS A 1 83 ? -4.378 -1.534 2.214 1.00 96.62 83 HIS A O 1
ATOM 669 N N . SER A 1 84 ? -3.750 -3.693 2.145 1.00 93.50 84 SER A N 1
ATOM 670 C CA . SER A 1 84 ? -2.506 -3.451 2.869 1.00 93.50 84 SER A CA 1
ATOM 671 C C . SER A 1 84 ? -1.402 -3.068 1.887 1.00 93.50 84 SER A C 1
ATOM 673 O O . SER A 1 84 ? -1.205 -3.715 0.858 1.00 93.50 84 SER A O 1
ATOM 675 N N . VAL A 1 85 ? -0.685 -1.992 2.211 1.00 90.31 85 VAL A N 1
ATOM 676 C CA . VAL A 1 85 ? 0.449 -1.495 1.432 1.00 90.31 85 VAL A CA 1
ATOM 677 C C . VAL A 1 85 ? 1.714 -2.114 2.007 1.00 90.31 85 VAL A C 1
ATOM 679 O O . VAL A 1 85 ? 2.068 -1.874 3.165 1.00 90.31 85 VAL A O 1
ATOM 682 N N . ARG A 1 86 ? 2.396 -2.938 1.211 1.00 87.75 86 ARG A N 1
ATOM 683 C CA . ARG A 1 86 ? 3.582 -3.680 1.648 1.00 87.75 86 ARG A CA 1
ATOM 684 C C . ARG A 1 86 ? 4.765 -3.291 0.782 1.00 87.75 86 ARG A C 1
ATOM 686 O O . ARG A 1 86 ? 4.799 -3.609 -0.398 1.00 87.75 86 ARG A O 1
ATOM 693 N N . VAL A 1 87 ? 5.738 -2.624 1.391 1.00 80.50 87 VAL A N 1
ATOM 694 C CA . VAL A 1 87 ? 7.014 -2.325 0.738 1.00 80.50 87 VAL A CA 1
ATOM 695 C C . VAL A 1 87 ? 7.931 -3.529 0.922 1.00 80.50 87 VAL A C 1
ATOM 697 O O . VAL A 1 87 ? 8.165 -3.971 2.059 1.00 80.50 87 VAL A O 1
ATOM 700 N N . ALA A 1 88 ? 8.405 -4.083 -0.192 1.00 71.19 88 ALA A N 1
ATOM 701 C CA . ALA A 1 88 ? 9.477 -5.066 -0.191 1.00 71.19 88 ALA A CA 1
ATOM 702 C C . ALA A 1 88 ? 10.707 -4.459 0.493 1.00 71.19 88 ALA A C 1
ATOM 704 O O . ALA A 1 88 ? 11.027 -3.294 0.266 1.00 71.19 88 ALA A O 1
ATOM 705 N N . ARG A 1 89 ? 11.369 -5.230 1.360 1.00 65.44 89 ARG A N 1
ATOM 706 C CA . ARG A 1 89 ? 12.517 -4.800 2.166 1.00 65.44 89 ARG A CA 1
ATOM 707 C C . ARG A 1 89 ? 13.511 -4.029 1.299 1.00 65.44 89 ARG A C 1
ATOM 709 O O . ARG A 1 89 ? 14.112 -4.589 0.388 1.00 65.44 89 ARG A O 1
ATOM 716 N N . GLU A 1 90 ? 13.650 -2.744 1.593 1.00 50.56 90 GLU A N 1
ATOM 717 C CA . GLU A 1 90 ? 14.665 -1.877 1.013 1.00 50.56 90 GLU A CA 1
ATOM 718 C C . GLU A 1 90 ? 15.927 -2.055 1.863 1.00 50.56 90 GLU A C 1
ATOM 720 O O . GLU A 1 90 ? 16.295 -1.205 2.668 1.00 50.56 90 GLU A O 1
ATOM 725 N N . GLU A 1 91 ? 16.557 -3.228 1.788 1.00 48.62 91 GLU A N 1
ATOM 726 C CA . GLU A 1 91 ? 17.979 -3.245 2.114 1.00 48.62 91 GLU A CA 1
ATOM 727 C C . GLU A 1 91 ? 18.673 -2.541 0.959 1.00 48.62 91 GLU A C 1
ATOM 729 O O . GLU A 1 91 ? 18.346 -2.795 -0.200 1.00 48.62 91 GLU A O 1
ATOM 734 N N . MET A 1 92 ? 19.554 -1.584 1.265 1.00 41.97 92 MET A N 1
ATOM 735 C CA . MET A 1 92 ? 20.290 -0.859 0.235 1.00 41.97 92 MET A CA 1
ATOM 736 C C . MET A 1 92 ? 20.870 -1.886 -0.736 1.00 41.97 92 MET A C 1
ATOM 738 O O . MET A 1 92 ? 21.748 -2.657 -0.353 1.00 41.97 92 MET A O 1
ATOM 742 N N . ALA A 1 93 ? 20.422 -1.860 -1.993 1.00 40.94 93 ALA A N 1
ATOM 743 C CA . ALA A 1 93 ? 20.882 -2.756 -3.059 1.00 40.94 93 ALA A CA 1
ATOM 744 C C . ALA A 1 93 ? 22.411 -2.688 -3.315 1.00 40.94 93 ALA A C 1
ATOM 746 O O . ALA A 1 93 ? 22.943 -3.402 -4.156 1.00 40.94 93 ALA A O 1
ATOM 747 N N . TRP A 1 94 ? 23.117 -1.819 -2.584 1.00 38.00 94 TRP A N 1
ATOM 748 C CA . TRP A 1 94 ? 24.553 -1.562 -2.625 1.00 38.00 94 TRP A CA 1
ATOM 749 C C . TRP A 1 94 ? 25.312 -2.102 -1.409 1.00 38.00 94 TRP A C 1
ATOM 751 O O . TRP A 1 94 ? 26.506 -1.834 -1.269 1.00 38.00 94 TRP A O 1
ATOM 761 N N . ASN A 1 95 ? 24.664 -2.849 -0.511 1.00 39.19 95 ASN A N 1
ATOM 762 C CA . ASN A 1 95 ? 25.387 -3.536 0.548 1.00 39.19 95 ASN A CA 1
ATOM 763 C C . ASN A 1 95 ? 25.914 -4.889 0.044 1.00 39.19 95 ASN A C 1
ATOM 765 O O . ASN A 1 95 ? 25.301 -5.931 0.252 1.00 39.19 95 ASN A O 1
ATOM 769 N N . PHE A 1 96 ? 27.091 -4.869 -0.588 1.00 47.31 96 PHE A N 1
ATOM 770 C CA . PHE A 1 96 ? 27.808 -6.061 -1.072 1.00 47.31 96 PHE A CA 1
ATOM 771 C C . PHE A 1 96 ? 28.158 -7.091 0.023 1.00 47.31 96 PHE A C 1
ATOM 773 O O . PHE A 1 96 ? 28.715 -8.141 -0.290 1.00 47.31 96 PHE A O 1
ATOM 780 N N . SER A 1 97 ? 27.869 -6.807 1.300 1.00 45.62 97 SER A N 1
ATOM 781 C CA . SER A 1 97 ? 28.071 -7.748 2.408 1.00 45.62 97 SER A CA 1
ATOM 782 C C . SER A 1 97 ? 26.895 -8.699 2.652 1.00 45.62 97 SER A C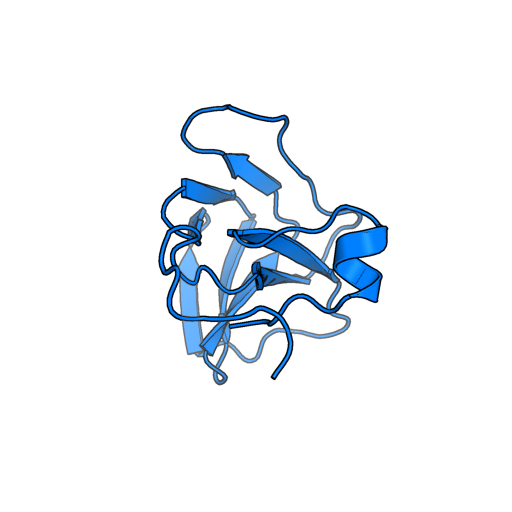 1
ATOM 784 O O . SER A 1 97 ? 27.057 -9.665 3.392 1.00 45.62 97 SER A O 1
ATOM 786 N N . VAL A 1 98 ? 25.738 -8.475 2.019 1.00 43.41 98 VAL A N 1
ATOM 787 C CA . VAL A 1 98 ? 24.564 -9.346 2.160 1.00 43.41 98 VAL A CA 1
ATOM 788 C C . VAL A 1 98 ? 24.414 -10.180 0.892 1.00 43.41 98 VAL A C 1
ATOM 790 O O . VAL A 1 98 ? 24.007 -9.686 -0.160 1.00 43.41 98 VAL A O 1
ATOM 793 N N . ARG A 1 99 ? 24.777 -11.464 0.975 1.00 41.34 99 ARG A N 1
ATOM 794 C CA . ARG A 1 99 ? 24.402 -12.444 -0.048 1.00 41.34 99 ARG A CA 1
ATOM 795 C C . ARG A 1 99 ? 22.897 -12.672 0.048 1.00 41.34 99 ARG A C 1
ATOM 797 O O . ARG A 1 99 ? 22.391 -13.006 1.111 1.00 41.34 99 ARG A O 1
ATOM 804 N N . LEU A 1 100 ? 22.193 -12.511 -1.070 1.00 36.97 100 LEU A N 1
ATOM 805 C CA . LEU A 1 100 ? 20.842 -13.046 -1.214 1.00 36.97 100 LEU A CA 1
ATOM 806 C C . LEU A 1 100 ? 20.937 -14.577 -1.091 1.00 36.97 100 LEU A C 1
ATOM 808 O O . LEU A 1 100 ? 21.470 -15.212 -2.000 1.00 36.97 100 LEU A O 1
ATOM 812 N N . GLY A 1 101 ? 20.454 -15.142 0.021 1.00 46.56 101 GLY A N 1
ATOM 813 C CA . GLY A 1 101 ? 20.279 -16.591 0.191 1.00 46.56 101 GLY A CA 1
ATOM 814 C C . GLY A 1 101 ? 21.217 -17.315 1.166 1.00 46.56 101 GLY A C 1
ATOM 815 O O . GLY A 1 101 ? 21.643 -18.416 0.831 1.00 46.56 101 GLY A O 1
ATOM 816 N N . ASP A 1 102 ? 21.498 -16.752 2.345 1.00 36.00 102 ASP A N 1
ATOM 817 C CA . ASP A 1 102 ? 21.925 -17.530 3.530 1.00 36.00 102 ASP A CA 1
ATOM 818 C C . ASP A 1 102 ? 20.891 -17.388 4.660 1.00 36.00 102 ASP A C 1
ATOM 820 O O . ASP A 1 102 ? 20.414 -16.246 4.874 1.00 36.00 102 ASP A O 1
#

Radius of gyration: 14.32 Å; Cα contacts (8 Å, |Δi|>4): 198; chains: 1; bounding box: 41×28×30 Å

Sequence (102 aa):
MWEVTERQLAIGIRQGDVLLVPERGQPKVAKEIGTEHIVGQSHQIRAARVVVTIDGRVWAFSPSVWHSKNQHDPIFADHEGWHSVRVAREEMAWNFSVRLGD

Organism: NCBI:txid1244869

Solvent-accessible surface area (backbone atoms only — not comparable to full-atom values): 6103 Å² total; per-residue (Å²): 126,42,81,83,47,71,74,41,46,74,77,67,55,52,75,61,38,77,43,79,39,86,44,99,62,80,78,59,72,66,41,82,66,42,43,57,48,77,45,91,91,45,34,36,40,40,26,84,36,29,31,30,26,75,88,72,45,42,35,25,36,44,32,34,40,34,43,75,81,64,81,54,82,68,50,65,55,96,55,90,46,39,23,40,57,44,49,25,44,71,64,68,94,78,52,87,86,63,73,92,87,124

Foldseek 3Di:
DAAQDPVNVVVPDDAQDKDWADDPDDAQFPAWPAQWDDDSNFKIKGARTWGQGPVRWIKGFFIKIAGNVNPDDIDTDPDGGITTIDHHDCPPPPPPVDDDPD